Protein AF-A0A183LCR1-F1 (afdb_monomer_lite)

Organism: NCBI:txid48269

Sequence (161 aa):
MTSNSLIEAGSIVMLRAIELEKQLKFTESLTCYEESIGLFIKALRSIPDNTQPEFKDRFRLKVSEYITHAEKLKEKLKKESENGNYHEQIVIEEGATGYSYKKVFGRFLEDGTVSKVWVEDPYIRNSYQIENFSHFCEVIVQSVSKVKNIYLTTGEDAQVC

InterPro domains:
  IPR007330 MIT domain [PF04212] (15-75)
  IPR032341 MITD1, C-terminal phospholipase D-like domain [PF16565] (98-158)
  IPR036181 MIT domain superfamily [SSF116846] (1-89)
  IPR038113 MITD1, C-terminal phospholipase D-like domain superfamily [G3DSA:3.30.870.30] (87-161)

Structure (mmCIF, N/CA/C/O backbone):
data_AF-A0A183LCR1-F1
#
_entry.id   AF-A0A183LCR1-F1
#
loop_
_atom_site.group_PDB
_atom_site.id
_atom_site.type_symbol
_atom_site.label_atom_id
_atom_site.label_alt_id
_atom_site.label_comp_id
_atom_site.label_asym_id
_atom_site.label_entity_id
_atom_site.label_seq_id
_atom_site.pdbx_PDB_ins_code
_atom_site.Cartn_x
_atom_site.Cartn_y
_atom_site.Cartn_z
_atom_site.occupancy
_atom_site.B_iso_or_equiv
_atom_site.auth_seq_id
_atom_site.auth_comp_id
_atom_site.auth_asym_id
_atom_site.auth_atom_id
_atom_site.pdbx_PDB_model_num
ATOM 1 N N . MET A 1 1 ? 4.681 -12.633 -22.494 1.00 57.78 1 MET A N 1
ATOM 2 C CA . MET A 1 1 ? 4.756 -11.160 -22.617 1.00 57.78 1 MET A CA 1
ATOM 3 C C . MET A 1 1 ? 6.067 -10.823 -23.305 1.00 57.78 1 MET A C 1
ATOM 5 O O . MET A 1 1 ? 7.080 -11.399 -22.930 1.00 57.78 1 MET A O 1
ATOM 9 N N . THR A 1 2 ? 6.053 -9.995 -24.347 1.00 80.81 2 THR A N 1
ATOM 10 C CA . THR A 1 2 ? 7.274 -9.572 -25.060 1.00 80.81 2 THR A CA 1
ATOM 11 C C . THR A 1 2 ? 8.042 -8.538 -24.224 1.00 80.81 2 THR A C 1
ATOM 13 O O . THR A 1 2 ? 7.434 -7.846 -23.405 1.00 80.81 2 THR A O 1
ATOM 16 N N . SER A 1 3 ? 9.359 -8.399 -24.416 1.00 78.56 3 SER A N 1
ATOM 17 C CA . SER A 1 3 ? 10.183 -7.404 -23.698 1.00 78.56 3 SER A CA 1
ATOM 18 C C . SER A 1 3 ? 9.596 -5.990 -23.786 1.00 78.56 3 SER A C 1
ATOM 20 O O . SER A 1 3 ? 9.535 -5.290 -22.781 1.00 78.56 3 SER A O 1
ATOM 22 N N . ASN A 1 4 ? 9.073 -5.611 -24.954 1.00 85.19 4 ASN A N 1
ATOM 23 C CA . ASN A 1 4 ? 8.453 -4.304 -25.175 1.00 85.19 4 ASN A CA 1
ATOM 24 C C . ASN A 1 4 ? 7.194 -4.090 -24.323 1.00 85.19 4 ASN A C 1
ATOM 26 O O . ASN A 1 4 ? 7.046 -3.024 -23.737 1.00 85.19 4 ASN A O 1
ATOM 30 N N . SER A 1 5 ? 6.340 -5.110 -24.171 1.00 90.81 5 SER A N 1
ATOM 31 C CA . SER A 1 5 ? 5.141 -5.004 -23.320 1.00 90.81 5 SER A CA 1
ATOM 32 C C . SER A 1 5 ? 5.481 -4.789 -21.839 1.00 90.81 5 SER A C 1
ATOM 34 O O . SER A 1 5 ? 4.776 -4.073 -21.135 1.00 90.81 5 SER A O 1
ATOM 36 N N . LEU A 1 6 ? 6.597 -5.361 -21.366 1.00 91.31 6 LEU A N 1
ATOM 37 C CA . LEU A 1 6 ? 7.082 -5.147 -19.999 1.00 91.31 6 LEU A CA 1
ATOM 38 C C . LEU A 1 6 ? 7.643 -3.732 -19.807 1.00 91.31 6 LEU A C 1
ATOM 40 O O . LEU A 1 6 ? 7.432 -3.135 -18.754 1.00 91.31 6 LEU A O 1
ATOM 44 N N . ILE A 1 7 ? 8.336 -3.193 -20.816 1.00 91.38 7 ILE A N 1
ATOM 45 C CA . ILE A 1 7 ? 8.856 -1.817 -20.792 1.00 91.38 7 ILE A CA 1
ATOM 46 C C . ILE A 1 7 ? 7.699 -0.817 -20.783 1.00 91.38 7 ILE A C 1
ATOM 48 O O . ILE A 1 7 ? 7.726 0.137 -20.011 1.00 91.38 7 ILE A O 1
ATOM 52 N N . GLU A 1 8 ? 6.669 -1.047 -21.593 1.00 93.88 8 GLU A N 1
ATOM 53 C CA . GLU A 1 8 ? 5.486 -0.188 -21.655 1.00 93.88 8 GLU A CA 1
ATOM 54 C C . GLU A 1 8 ? 4.731 -0.183 -20.320 1.00 93.88 8 GLU A C 1
ATOM 56 O O . GLU A 1 8 ? 4.521 0.881 -19.736 1.00 93.88 8 GLU A O 1
ATOM 61 N N . ALA A 1 9 ? 4.431 -1.367 -19.773 1.00 94.56 9 ALA A N 1
ATOM 62 C CA . ALA A 1 9 ? 3.799 -1.490 -18.461 1.00 94.56 9 ALA A CA 1
ATOM 63 C C . ALA A 1 9 ? 4.634 -0.817 -17.357 1.00 94.56 9 ALA A C 1
ATOM 65 O O . ALA A 1 9 ? 4.100 -0.051 -16.556 1.00 94.56 9 ALA A O 1
ATOM 66 N N . GLY A 1 10 ? 5.953 -1.042 -17.346 1.00 94.56 10 GLY A N 1
ATOM 67 C CA . GLY A 1 10 ? 6.859 -0.398 -16.394 1.00 94.56 10 GLY A CA 1
ATOM 68 C C . GLY A 1 10 ? 6.883 1.126 -16.531 1.00 94.56 10 GLY A C 1
ATOM 69 O O . GLY A 1 10 ? 6.911 1.828 -15.526 1.00 94.56 10 GLY A O 1
ATOM 70 N N . SER A 1 11 ? 6.801 1.650 -17.756 1.00 94.81 11 SER A N 1
ATOM 71 C CA . SER A 1 11 ? 6.795 3.093 -18.030 1.00 94.81 11 SER A CA 1
ATOM 72 C C . SER A 1 11 ? 5.531 3.772 -17.505 1.00 94.81 11 SER A C 1
ATOM 74 O O . SER A 1 11 ? 5.615 4.851 -16.923 1.00 94.81 11 SER A O 1
ATOM 76 N N . ILE A 1 12 ? 4.370 3.127 -17.649 1.00 95.88 12 ILE A N 1
ATOM 77 C CA . ILE A 1 12 ? 3.096 3.630 -17.111 1.00 95.88 12 ILE A CA 1
ATOM 78 C C . ILE A 1 12 ? 3.167 3.738 -15.582 1.00 95.88 12 ILE A C 1
ATOM 80 O O . ILE A 1 12 ? 2.829 4.779 -15.015 1.00 95.88 12 ILE A O 1
ATOM 84 N N . VAL A 1 13 ? 3.652 2.687 -14.913 1.00 95.44 13 VAL A N 1
ATOM 85 C CA . VAL A 1 13 ? 3.797 2.673 -13.448 1.00 95.44 13 VAL A CA 1
ATOM 86 C C . VAL A 1 13 ? 4.850 3.689 -12.985 1.00 95.44 13 VAL A C 1
ATOM 88 O O . VAL A 1 13 ? 4.637 4.388 -11.998 1.00 95.44 13 VAL A O 1
ATOM 91 N N . MET A 1 14 ? 5.943 3.855 -13.734 1.00 96.12 14 MET A N 1
ATOM 92 C CA . MET A 1 14 ? 6.981 4.850 -13.445 1.00 96.12 14 MET A CA 1
ATOM 93 C C . MET A 1 14 ? 6.443 6.287 -13.521 1.00 96.12 14 MET A C 1
ATOM 95 O O . MET A 1 14 ? 6.708 7.104 -12.642 1.00 96.12 14 MET A O 1
ATOM 99 N N . LEU A 1 15 ? 5.636 6.607 -14.539 1.00 95.81 15 LEU A N 1
ATOM 100 C CA . LEU A 1 15 ? 4.982 7.917 -14.636 1.00 95.81 15 LEU A CA 1
ATOM 101 C C . LEU A 1 15 ? 4.059 8.173 -13.442 1.00 95.81 15 LEU A C 1
ATOM 103 O O . LEU A 1 15 ? 4.030 9.284 -12.910 1.00 95.81 15 LEU A O 1
ATOM 107 N N . ARG A 1 16 ? 3.343 7.139 -12.986 1.00 94.25 16 ARG A N 1
ATOM 108 C CA . ARG A 1 16 ? 2.521 7.229 -11.778 1.00 94.25 16 ARG A CA 1
ATOM 109 C C . ARG A 1 16 ? 3.368 7.484 -10.528 1.00 94.25 16 ARG A C 1
ATOM 111 O O . ARG A 1 16 ? 2.964 8.310 -9.714 1.00 94.25 16 ARG A O 1
ATOM 118 N N . ALA A 1 17 ? 4.531 6.842 -10.401 1.00 94.00 17 ALA A N 1
ATOM 119 C CA . ALA A 1 17 ? 5.462 7.060 -9.292 1.00 94.00 17 ALA A CA 1
ATOM 120 C C . ALA A 1 17 ? 5.900 8.531 -9.195 1.00 94.00 17 ALA A C 1
ATOM 122 O O . ALA A 1 17 ? 5.825 9.130 -8.122 1.00 94.00 17 ALA A O 1
ATOM 123 N N . ILE A 1 18 ? 6.272 9.129 -10.331 1.00 93.31 18 ILE A N 1
ATOM 124 C CA . ILE A 1 18 ? 6.702 10.534 -10.424 1.00 93.31 18 ILE A CA 1
ATOM 125 C C . ILE A 1 18 ? 5.558 11.489 -10.055 1.00 93.31 18 ILE A C 1
ATOM 127 O O . ILE A 1 18 ? 5.773 12.482 -9.362 1.00 93.31 18 ILE A O 1
ATOM 131 N N . GLU A 1 19 ? 4.335 11.209 -10.507 1.00 93.69 19 GLU A N 1
ATOM 132 C CA . GLU A 1 19 ? 3.170 12.037 -10.181 1.00 93.69 19 GLU A CA 1
ATOM 133 C C . GLU A 1 19 ? 2.835 11.993 -8.683 1.00 93.69 19 GLU A C 1
ATOM 135 O O . GLU A 1 19 ? 2.578 13.027 -8.070 1.00 93.69 19 GLU A O 1
ATOM 140 N N . LEU A 1 20 ? 2.906 10.812 -8.067 1.00 89.44 20 LEU A N 1
ATOM 141 C CA . LEU A 1 20 ? 2.716 10.652 -6.624 1.00 89.44 20 LEU A CA 1
ATOM 142 C C . LEU A 1 20 ? 3.808 11.370 -5.818 1.00 89.44 20 LEU A C 1
ATOM 144 O O . LEU A 1 20 ? 3.510 11.969 -4.786 1.00 89.44 20 LEU A O 1
ATOM 148 N N . GLU A 1 21 ? 5.048 11.375 -6.314 1.00 87.88 21 GLU A N 1
ATOM 149 C CA . GLU A 1 21 ? 6.156 12.104 -5.688 1.00 87.88 21 GLU A CA 1
ATOM 150 C C . GLU A 1 21 ? 5.885 13.616 -5.659 1.00 87.88 21 GLU A C 1
ATOM 152 O O . GLU A 1 21 ? 6.086 14.261 -4.630 1.00 87.88 21 GLU A O 1
ATOM 157 N N . LYS A 1 22 ? 5.349 14.182 -6.753 1.00 88.25 22 LYS A N 1
ATOM 158 C CA . LYS A 1 22 ? 4.940 15.600 -6.817 1.00 88.25 22 LYS A CA 1
ATOM 159 C C . LYS A 1 22 ? 3.813 15.934 -5.844 1.00 88.25 22 LYS A C 1
ATOM 161 O O . LYS A 1 22 ? 3.753 17.052 -5.342 1.00 88.25 22 LYS A O 1
ATOM 166 N N . GLN A 1 23 ? 2.935 14.971 -5.578 1.00 85.31 23 GLN A N 1
ATOM 167 C CA . GLN A 1 23 ? 1.840 15.097 -4.615 1.00 85.31 23 GLN A CA 1
ATOM 168 C C . GLN A 1 23 ? 2.294 14.867 -3.164 1.00 85.31 23 GLN A C 1
ATOM 170 O O . GLN A 1 23 ? 1.448 14.812 -2.276 1.00 85.31 23 GLN A O 1
ATOM 175 N N . LEU A 1 24 ? 3.603 14.715 -2.915 1.00 82.19 24 LEU A N 1
ATOM 176 C CA . LEU A 1 24 ? 4.193 14.405 -1.605 1.00 82.19 24 LEU A CA 1
ATOM 177 C C . LEU A 1 24 ? 3.727 13.060 -1.014 1.00 82.19 24 LEU A C 1
ATOM 179 O O . LEU A 1 24 ? 3.969 12.769 0.158 1.00 82.19 24 LEU A O 1
ATOM 183 N N . LYS A 1 25 ? 3.121 12.193 -1.833 1.00 82.50 25 LYS A N 1
ATOM 184 C CA . LYS A 1 25 ? 2.712 10.829 -1.469 1.00 82.50 25 LYS A CA 1
ATOM 185 C C . LYS A 1 25 ? 3.896 9.881 -1.614 1.00 82.50 25 LYS A C 1
ATOM 187 O O . LYS A 1 25 ? 3.922 8.998 -2.471 1.00 82.50 25 LYS A O 1
ATOM 192 N N . PHE A 1 26 ? 4.930 10.134 -0.818 1.00 83.88 26 PHE A N 1
ATOM 193 C CA . PHE A 1 26 ? 6.247 9.520 -0.980 1.00 83.88 26 PHE A CA 1
ATOM 194 C C . PHE A 1 26 ? 6.249 7.995 -0.796 1.00 83.88 26 PHE A C 1
ATOM 196 O O . PHE A 1 26 ? 6.996 7.313 -1.489 1.00 83.88 26 PHE A O 1
ATOM 203 N N . THR A 1 27 ? 5.406 7.441 0.076 1.00 83.25 27 THR A N 1
ATOM 204 C CA . THR A 1 27 ? 5.254 5.982 0.248 1.00 83.25 27 THR A CA 1
ATOM 205 C C . THR A 1 27 ? 4.601 5.333 -0.975 1.00 83.25 27 THR A C 1
ATOM 207 O O . THR A 1 27 ? 5.157 4.377 -1.504 1.00 83.25 27 THR A O 1
ATOM 210 N N . GLU A 1 28 ? 3.471 5.863 -1.474 1.00 85.31 28 GLU A N 1
ATOM 211 C CA . GLU A 1 28 ? 2.827 5.355 -2.700 1.00 85.31 28 GLU A CA 1
ATOM 212 C C . GLU A 1 28 ? 3.769 5.482 -3.902 1.00 85.31 28 GLU A C 1
ATOM 214 O O . GLU A 1 28 ? 3.878 4.572 -4.724 1.00 85.31 28 GLU A O 1
ATOM 219 N N . SER A 1 29 ? 4.476 6.612 -3.986 1.00 90.00 29 SER A N 1
ATOM 220 C CA . SER A 1 29 ? 5.494 6.857 -5.001 1.00 90.00 29 SER A CA 1
ATOM 221 C C . SER A 1 29 ? 6.595 5.797 -4.949 1.00 90.00 29 SER A C 1
ATOM 223 O O . SER A 1 29 ? 6.899 5.194 -5.979 1.00 90.00 29 SER A O 1
ATOM 225 N N . LEU A 1 30 ? 7.139 5.507 -3.760 1.00 90.81 30 LEU A N 1
ATOM 226 C CA . LEU A 1 30 ? 8.177 4.494 -3.573 1.00 90.81 30 LEU A CA 1
ATOM 227 C C . LEU A 1 30 ? 7.707 3.104 -4.019 1.00 90.81 30 LEU A C 1
ATOM 229 O O . LEU A 1 30 ? 8.440 2.431 -4.741 1.00 90.81 30 LEU A O 1
ATOM 233 N N . THR A 1 31 ? 6.484 2.695 -3.667 1.00 90.25 31 THR A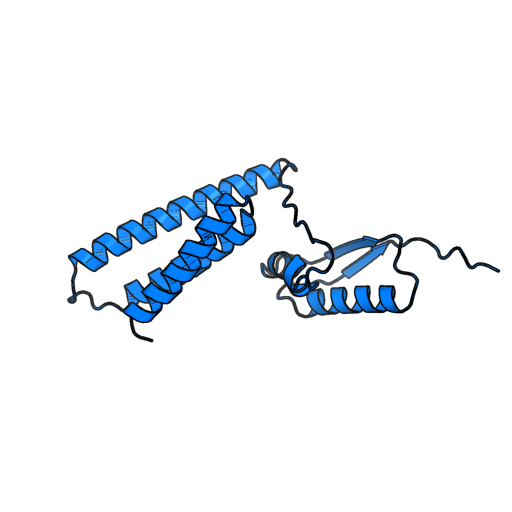 N 1
ATOM 234 C CA . THR A 1 31 ? 5.920 1.413 -4.122 1.00 90.25 31 THR A CA 1
ATOM 235 C C . THR A 1 31 ? 5.855 1.346 -5.651 1.00 90.25 31 THR A C 1
ATOM 237 O O . THR A 1 31 ? 6.318 0.374 -6.247 1.00 90.25 31 THR A O 1
ATOM 240 N N . CYS A 1 32 ? 5.370 2.400 -6.318 1.00 93.25 32 CYS A N 1
ATOM 241 C CA . CYS A 1 32 ? 5.343 2.446 -7.783 1.00 93.25 32 CYS A CA 1
ATOM 242 C C . CYS A 1 32 ? 6.758 2.447 -8.404 1.00 93.25 32 CYS A C 1
ATOM 244 O O . CYS A 1 32 ? 6.969 1.840 -9.460 1.00 93.25 32 CYS A O 1
ATOM 246 N N . TYR A 1 33 ? 7.748 3.082 -7.766 1.00 95.00 33 TYR A N 1
ATOM 247 C CA . TYR A 1 33 ? 9.148 2.984 -8.194 1.00 95.00 33 TYR A CA 1
ATOM 248 C C . TYR A 1 33 ? 9.657 1.537 -8.106 1.00 95.00 33 TYR A C 1
ATOM 250 O O . TYR A 1 33 ? 10.193 1.024 -9.087 1.00 95.00 33 TYR A O 1
ATOM 258 N N . GLU A 1 34 ? 9.452 0.849 -6.979 1.00 93.62 34 GLU A N 1
ATOM 259 C CA . GLU A 1 34 ? 9.894 -0.541 -6.787 1.00 93.62 34 GLU A CA 1
ATOM 260 C C . GLU A 1 34 ? 9.224 -1.500 -7.799 1.00 93.62 34 GLU A C 1
ATOM 262 O O . GLU A 1 34 ? 9.901 -2.329 -8.420 1.00 93.62 34 GLU A O 1
ATOM 267 N N . GLU A 1 35 ? 7.920 -1.345 -8.054 1.00 94.31 35 GLU A N 1
ATOM 268 C CA . GLU A 1 35 ? 7.175 -2.141 -9.041 1.00 94.31 35 GLU A CA 1
ATOM 269 C C . GLU A 1 35 ? 7.670 -1.927 -10.480 1.00 94.31 35 GLU A C 1
ATOM 271 O O . GLU A 1 35 ? 7.935 -2.893 -11.210 1.00 94.31 35 GLU A O 1
ATOM 276 N N . SER A 1 36 ? 7.820 -0.667 -10.899 1.00 95.56 36 SER A N 1
ATOM 277 C CA . SER A 1 36 ? 8.273 -0.314 -12.251 1.00 95.56 36 SER A CA 1
ATOM 278 C C . SER A 1 36 ? 9.709 -0.777 -12.513 1.00 95.56 36 SER A C 1
ATOM 280 O O . SER A 1 36 ? 9.982 -1.375 -13.557 1.00 95.56 36 SER A O 1
ATOM 282 N N . ILE A 1 37 ? 10.610 -0.616 -11.538 1.00 96.44 37 ILE A N 1
ATOM 283 C CA . ILE A 1 37 ? 11.974 -1.162 -11.577 1.00 96.44 37 ILE A CA 1
ATOM 284 C C . ILE A 1 37 ? 11.941 -2.689 -11.725 1.00 96.44 37 ILE A C 1
ATOM 286 O O . ILE A 1 37 ? 12.665 -3.250 -12.554 1.00 96.44 37 ILE A O 1
ATOM 290 N N . GLY A 1 38 ? 11.068 -3.374 -10.980 1.00 94.38 38 GLY A N 1
ATOM 291 C CA . GLY A 1 38 ? 10.871 -4.818 -11.097 1.00 94.38 38 GLY A CA 1
ATOM 292 C C . GLY A 1 38 ? 10.453 -5.252 -12.508 1.00 94.38 38 GLY A C 1
ATOM 293 O O . GLY A 1 38 ? 10.965 -6.249 -13.031 1.00 94.38 38 GLY A O 1
ATOM 294 N N . LEU A 1 39 ? 9.565 -4.493 -13.158 1.00 95.25 39 LEU A N 1
ATOM 295 C CA . LEU A 1 39 ? 9.163 -4.721 -14.552 1.00 95.25 39 LEU A CA 1
ATOM 296 C C . LEU A 1 39 ? 10.319 -4.475 -15.530 1.00 95.25 39 LEU A C 1
ATOM 298 O O . LEU A 1 39 ? 10.547 -5.296 -16.423 1.00 95.25 39 LEU A O 1
ATOM 302 N N . PHE A 1 40 ? 11.104 -3.418 -15.330 1.00 94.94 40 PHE A N 1
ATOM 303 C CA . PHE A 1 40 ? 12.264 -3.125 -16.170 1.00 94.94 40 PHE A CA 1
ATOM 304 C C . PHE A 1 40 ? 13.372 -4.174 -16.048 1.00 94.94 40 PHE A C 1
ATOM 306 O O . PHE A 1 40 ? 13.949 -4.578 -17.058 1.00 94.94 40 PHE A O 1
ATOM 313 N N . ILE A 1 41 ? 13.627 -4.702 -14.847 1.00 94.00 41 ILE A N 1
ATOM 314 C CA . ILE A 1 41 ? 14.567 -5.814 -14.650 1.00 94.00 41 ILE A CA 1
ATOM 315 C C . ILE A 1 41 ? 14.077 -7.071 -15.384 1.00 94.00 41 ILE A C 1
ATOM 317 O O . ILE A 1 41 ? 14.868 -7.749 -16.045 1.00 94.00 41 ILE A O 1
ATOM 321 N N . LYS A 1 42 ? 12.775 -7.384 -15.318 1.00 93.56 42 LYS A N 1
ATOM 322 C CA . LYS A 1 42 ? 12.187 -8.506 -16.074 1.00 93.56 42 LYS A CA 1
ATOM 323 C C . LYS A 1 42 ? 12.326 -8.300 -17.586 1.00 93.56 42 LYS A C 1
ATOM 325 O O . LYS A 1 42 ? 12.676 -9.247 -18.296 1.00 93.56 42 LYS A O 1
ATOM 330 N N . ALA A 1 43 ? 12.120 -7.076 -18.075 1.00 91.94 43 ALA A N 1
ATOM 331 C CA . ALA A 1 43 ? 12.332 -6.727 -19.477 1.00 91.94 43 ALA A CA 1
ATOM 332 C C . ALA A 1 43 ? 13.798 -6.918 -19.899 1.00 91.94 43 ALA A C 1
ATOM 334 O O . ALA A 1 43 ? 14.059 -7.589 -20.895 1.00 91.94 43 ALA A O 1
ATOM 335 N N . LEU A 1 44 ? 14.754 -6.419 -19.106 1.00 90.75 44 LEU A N 1
ATOM 336 C CA . LEU A 1 44 ? 16.195 -6.554 -19.355 1.00 90.75 44 LEU A CA 1
ATOM 337 C C . LEU A 1 44 ? 16.654 -8.010 -19.451 1.00 90.75 44 LEU A C 1
ATOM 339 O O . LEU A 1 44 ? 17.481 -8.338 -20.302 1.00 90.75 44 LEU A O 1
ATOM 343 N N . ARG A 1 45 ? 16.109 -8.885 -18.598 1.00 89.81 45 ARG A N 1
ATOM 344 C CA . ARG A 1 45 ? 16.381 -10.332 -18.628 1.00 89.81 45 ARG A CA 1
ATOM 345 C C . ARG A 1 45 ? 15.796 -11.023 -19.860 1.00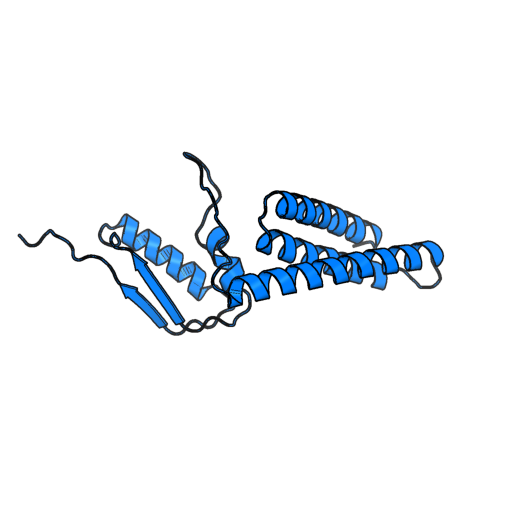 89.81 45 ARG A C 1
ATOM 347 O O . ARG A 1 45 ? 16.309 -12.056 -20.267 1.00 89.81 45 ARG A O 1
ATOM 354 N N . SER A 1 46 ? 14.738 -10.461 -20.443 1.00 87.50 46 SER A N 1
ATOM 355 C CA . SER A 1 46 ? 14.043 -11.032 -21.603 1.00 87.50 46 SER A CA 1
ATOM 356 C C . SER A 1 46 ? 14.674 -10.635 -22.946 1.00 87.50 46 SER A C 1
ATOM 358 O O . SER A 1 46 ? 14.333 -11.223 -23.968 1.00 87.50 46 SER A O 1
ATOM 360 N N . ILE A 1 47 ? 15.570 -9.640 -22.968 1.00 84.00 47 ILE A N 1
ATOM 361 C CA . ILE A 1 47 ? 16.276 -9.193 -24.179 1.00 84.00 47 ILE A CA 1
ATOM 362 C C . ILE A 1 47 ? 17.539 -10.056 -24.374 1.00 84.00 47 ILE A C 1
ATOM 364 O O . ILE A 1 47 ? 18.418 -10.022 -23.505 1.00 84.00 47 ILE A O 1
ATOM 368 N N . PRO A 1 48 ? 17.685 -10.790 -25.495 1.00 80.69 48 PRO A N 1
ATOM 369 C CA . PRO A 1 48 ? 18.892 -11.566 -25.786 1.00 80.69 48 PRO A CA 1
ATOM 370 C C . PRO A 1 48 ? 20.127 -10.663 -25.889 1.00 80.69 48 PRO A C 1
ATOM 372 O O . PRO A 1 48 ? 20.037 -9.571 -26.444 1.00 80.69 48 PRO A O 1
ATOM 375 N N . ASP A 1 49 ? 21.292 -11.114 -25.416 1.00 73.50 49 ASP A N 1
ATOM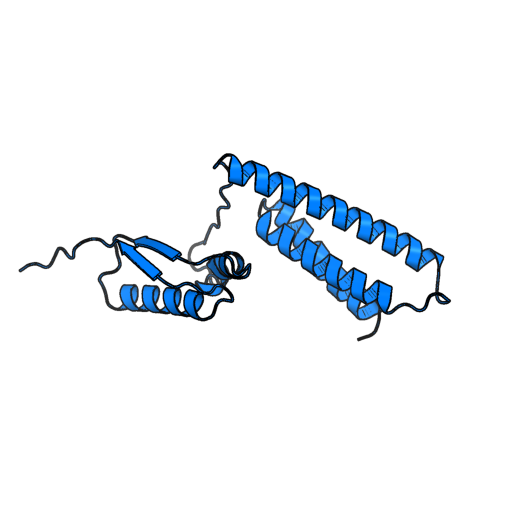 376 C CA . ASP A 1 49 ? 22.525 -10.300 -25.420 1.00 73.50 49 ASP A CA 1
ATOM 377 C C . ASP A 1 49 ? 22.995 -9.890 -26.828 1.00 73.50 49 ASP A C 1
ATOM 379 O O . ASP A 1 49 ? 23.617 -8.846 -26.991 1.00 73.50 49 ASP A O 1
ATOM 383 N N . ASN A 1 50 ? 22.613 -10.649 -27.859 1.00 71.19 50 ASN A N 1
ATOM 384 C CA . ASN A 1 50 ? 22.959 -10.360 -29.255 1.00 71.19 50 ASN A CA 1
ATOM 385 C C . ASN A 1 50 ? 22.019 -9.344 -29.931 1.00 71.19 50 ASN A C 1
ATOM 387 O O . ASN A 1 50 ? 22.233 -8.984 -31.087 1.00 71.19 50 ASN A O 1
ATOM 391 N N . THR A 1 51 ? 20.952 -8.906 -29.255 1.00 69.25 51 THR A N 1
ATOM 392 C CA . THR A 1 51 ? 19.953 -7.982 -29.814 1.00 69.25 51 THR A CA 1
ATOM 393 C C . THR A 1 51 ? 20.144 -6.585 -29.227 1.00 69.25 51 THR A C 1
ATOM 395 O O . THR A 1 51 ? 19.918 -6.384 -28.039 1.00 69.25 51 THR A O 1
ATOM 398 N N . GLN A 1 52 ? 20.526 -5.616 -30.069 1.00 72.75 52 GLN A N 1
ATOM 399 C CA . GLN A 1 52 ? 20.649 -4.185 -29.731 1.00 72.75 52 GLN A CA 1
ATOM 400 C C . GLN A 1 52 ? 21.414 -3.905 -28.412 1.00 72.75 52 GLN A C 1
ATOM 402 O O . GLN A 1 52 ? 20.831 -3.386 -27.454 1.00 72.75 52 GLN A O 1
ATOM 407 N N . PRO A 1 53 ? 22.724 -4.216 -28.351 1.00 81.19 53 PRO A N 1
ATOM 408 C CA . PRO A 1 53 ? 23.528 -4.071 -27.132 1.00 81.19 53 PRO A CA 1
ATOM 409 C C . PRO A 1 53 ? 23.535 -2.632 -26.595 1.00 81.19 53 PRO A C 1
ATOM 411 O O . PRO A 1 53 ? 23.339 -2.421 -25.401 1.00 81.19 53 PRO A O 1
ATOM 414 N N . GLU A 1 54 ? 23.627 -1.632 -27.478 1.00 86.12 54 GLU A N 1
ATOM 415 C CA . GLU A 1 54 ? 23.610 -0.214 -27.089 1.00 86.12 54 GLU A CA 1
ATOM 416 C C . GLU A 1 54 ? 22.309 0.203 -26.389 1.00 86.12 54 GLU A C 1
ATOM 418 O O . GLU A 1 54 ? 22.333 0.951 -25.409 1.00 86.12 54 GLU A O 1
ATOM 423 N N . PHE A 1 55 ? 21.160 -0.283 -26.870 1.00 87.06 55 PHE A N 1
ATOM 424 C CA . PHE A 1 55 ? 19.871 -0.021 -26.231 1.00 87.06 55 PHE A CA 1
ATOM 425 C C . PHE A 1 55 ? 19.816 -0.672 -24.851 1.00 87.06 55 PHE A C 1
ATOM 427 O O . PHE A 1 55 ? 19.404 -0.033 -23.882 1.00 87.06 55 PHE A O 1
ATOM 434 N N . LYS A 1 56 ? 20.268 -1.928 -24.749 1.00 86.62 56 LYS A N 1
ATOM 435 C CA . LYS A 1 56 ? 20.279 -2.678 -23.491 1.00 86.62 56 LYS A CA 1
ATOM 436 C C . LYS A 1 56 ? 21.136 -1.979 -22.436 1.00 86.62 56 LYS A C 1
ATOM 438 O O . LYS A 1 56 ? 20.705 -1.869 -21.291 1.00 86.62 56 LYS A O 1
ATOM 443 N N . ASP A 1 57 ? 22.295 -1.454 -22.820 1.00 89.31 57 ASP A N 1
ATOM 444 C CA . ASP A 1 57 ? 23.192 -0.740 -21.908 1.00 89.31 57 ASP A CA 1
ATOM 445 C C . ASP A 1 57 ? 22.632 0.617 -21.477 1.00 89.31 57 ASP A C 1
ATOM 447 O O . ASP A 1 57 ? 22.598 0.911 -20.281 1.00 89.31 57 ASP A O 1
ATOM 451 N N . ARG A 1 58 ? 22.082 1.409 -22.408 1.00 90.88 58 ARG A N 1
ATOM 452 C CA . ARG A 1 58 ? 21.378 2.659 -22.063 1.00 90.88 58 ARG A CA 1
ATOM 453 C C . ARG A 1 58 ? 20.198 2.406 -21.128 1.00 90.88 58 ARG A C 1
ATOM 455 O O . ARG A 1 58 ? 19.989 3.152 -20.174 1.00 90.88 58 ARG A O 1
ATOM 462 N N . PHE A 1 59 ? 19.440 1.342 -21.377 1.00 91.06 59 PHE A N 1
ATOM 463 C CA . PHE A 1 59 ? 18.296 0.989 -20.550 1.00 91.06 59 PHE A CA 1
ATOM 464 C C . PHE A 1 59 ? 18.726 0.509 -19.158 1.00 91.06 59 PHE A C 1
ATOM 466 O O . PHE A 1 59 ? 18.140 0.939 -18.169 1.00 91.06 59 PHE A O 1
ATOM 473 N N . ARG A 1 60 ? 19.801 -0.287 -19.043 1.00 92.81 60 ARG A N 1
ATOM 474 C CA . ARG A 1 60 ? 20.405 -0.653 -17.746 1.00 92.81 60 ARG A CA 1
ATOM 475 C C . ARG A 1 60 ? 20.827 0.572 -16.943 1.00 92.81 60 ARG A C 1
ATOM 477 O O . ARG A 1 60 ? 20.511 0.637 -15.758 1.00 92.81 60 ARG A O 1
ATOM 484 N N . LEU A 1 61 ? 21.498 1.534 -17.579 1.00 94.94 61 LEU A N 1
ATOM 485 C CA . LEU A 1 61 ? 21.893 2.787 -16.928 1.00 94.94 61 LEU A CA 1
ATOM 486 C C . LEU A 1 61 ? 20.668 3.530 -16.392 1.00 94.94 61 LEU A C 1
ATOM 488 O O . LEU A 1 61 ? 20.645 3.906 -15.224 1.00 94.94 61 LEU A O 1
ATOM 492 N N . LYS A 1 62 ? 19.609 3.645 -17.200 1.00 94.50 62 LYS A N 1
ATOM 493 C CA . LYS A 1 62 ? 18.363 4.292 -16.776 1.00 94.50 62 LYS A CA 1
ATOM 494 C C . LYS A 1 62 ? 17.697 3.579 -15.596 1.00 94.50 62 LYS A C 1
ATOM 496 O O . LYS A 1 62 ? 17.256 4.229 -14.655 1.00 94.50 62 LYS A O 1
ATOM 501 N N . VAL A 1 63 ? 17.655 2.246 -15.613 1.00 95.00 63 VAL A N 1
ATOM 502 C CA . VAL A 1 63 ? 17.135 1.450 -14.489 1.00 95.00 63 VAL A CA 1
ATOM 503 C C . VAL A 1 63 ? 17.983 1.653 -13.234 1.00 95.00 63 VAL A C 1
ATOM 505 O O . VAL A 1 63 ? 17.425 1.792 -12.151 1.00 95.00 63 VAL A O 1
ATOM 508 N N . SER A 1 64 ? 19.309 1.737 -13.371 1.00 95.88 64 SER A N 1
ATOM 509 C CA . SER A 1 64 ? 20.209 2.038 -12.253 1.00 95.88 64 SER A CA 1
ATOM 510 C C . SER A 1 64 ? 19.942 3.418 -11.651 1.00 95.88 64 SER A C 1
ATOM 512 O O . SER A 1 64 ? 19.921 3.543 -10.431 1.00 95.88 64 SER A O 1
ATOM 514 N N . GLU A 1 65 ? 19.696 4.442 -12.477 1.00 95.88 65 GLU A N 1
ATOM 515 C CA . GLU A 1 65 ? 19.307 5.775 -11.995 1.00 95.88 65 GLU A CA 1
ATOM 516 C C . GLU A 1 65 ? 18.013 5.717 -11.172 1.00 95.88 65 GLU A C 1
ATOM 518 O O . GLU A 1 65 ? 17.943 6.305 -10.092 1.00 95.88 65 GLU A O 1
ATOM 523 N N . TYR A 1 66 ? 17.006 4.977 -11.651 1.00 94.81 66 TYR A N 1
ATOM 524 C CA . TYR A 1 66 ? 15.744 4.808 -10.929 1.00 94.81 66 TYR A CA 1
ATOM 525 C C . TYR A 1 66 ? 15.917 4.059 -9.605 1.00 94.81 66 TYR A C 1
ATOM 527 O O . TYR A 1 66 ? 15.305 4.450 -8.615 1.00 94.81 66 TYR A O 1
ATOM 535 N N . ILE A 1 67 ? 16.779 3.038 -9.559 1.00 95.56 67 ILE A N 1
ATOM 536 C CA . ILE A 1 67 ? 17.118 2.328 -8.316 1.00 95.56 67 ILE A CA 1
ATOM 537 C C . ILE A 1 67 ? 17.744 3.291 -7.309 1.00 95.56 67 ILE A C 1
ATOM 539 O O . ILE A 1 67 ? 17.257 3.399 -6.187 1.00 95.56 67 ILE A O 1
ATOM 543 N N . THR A 1 68 ? 18.763 4.051 -7.717 1.00 95.88 68 THR A N 1
ATOM 544 C CA . THR A 1 68 ? 19.416 5.025 -6.832 1.00 95.88 68 THR A CA 1
ATOM 545 C C . THR A 1 68 ? 18.440 6.094 -6.332 1.00 95.88 68 THR A C 1
ATOM 547 O O . THR A 1 68 ? 18.535 6.529 -5.184 1.00 95.88 68 THR A O 1
ATOM 550 N N . HIS A 1 69 ? 17.495 6.537 -7.168 1.00 93.88 69 HIS A N 1
ATOM 551 C CA . HIS A 1 69 ? 16.454 7.479 -6.745 1.00 93.88 69 HIS A CA 1
ATOM 552 C C . HIS A 1 69 ? 15.507 6.861 -5.707 1.00 93.88 69 HIS A C 1
ATOM 554 O O . HIS A 1 69 ? 15.280 7.461 -4.657 1.00 93.88 69 HIS A O 1
ATOM 560 N N . ALA A 1 70 ? 15.022 5.641 -5.953 1.00 93.44 70 ALA A N 1
ATOM 561 C CA . ALA A 1 70 ? 14.150 4.916 -5.030 1.00 93.44 70 ALA A CA 1
ATOM 562 C C . ALA A 1 70 ? 14.827 4.655 -3.672 1.00 93.44 70 ALA A C 1
ATOM 564 O O . ALA A 1 70 ? 14.208 4.841 -2.625 1.00 93.44 70 ALA A O 1
ATOM 565 N N . GLU A 1 71 ? 16.116 4.302 -3.666 1.00 92.88 71 GLU A N 1
ATOM 566 C CA . GLU A 1 71 ? 16.908 4.122 -2.441 1.00 92.88 71 GLU A CA 1
ATOM 567 C C . GLU A 1 71 ? 17.024 5.422 -1.635 1.00 92.88 71 GLU A C 1
ATOM 569 O O . GLU A 1 71 ? 16.768 5.425 -0.430 1.00 92.88 71 GLU A O 1
ATOM 574 N N . LYS A 1 72 ? 17.324 6.551 -2.290 1.00 92.44 72 LYS A N 1
ATOM 575 C CA . LYS A 1 72 ? 17.369 7.867 -1.627 1.00 92.44 72 LYS A CA 1
ATOM 576 C C . LYS A 1 72 ? 16.017 8.265 -1.045 1.00 92.44 72 LYS A C 1
ATOM 578 O O . LYS A 1 72 ? 15.957 8.789 0.068 1.00 92.44 72 LYS A O 1
ATOM 583 N N . LEU A 1 73 ? 14.935 8.017 -1.784 1.00 88.50 73 LEU A N 1
ATOM 584 C CA . LEU A 1 73 ? 13.578 8.285 -1.316 1.00 88.50 73 LEU A CA 1
ATOM 585 C C . LEU A 1 73 ? 13.249 7.432 -0.082 1.00 88.50 73 LEU A C 1
ATOM 587 O O . LEU A 1 73 ? 12.750 7.953 0.914 1.00 88.50 73 LEU A O 1
ATOM 591 N N . LYS A 1 74 ? 13.618 6.148 -0.100 1.00 88.88 74 LYS A N 1
ATOM 592 C CA . LYS A 1 74 ? 13.461 5.217 1.025 1.00 88.88 74 LYS A CA 1
ATOM 593 C C . LYS A 1 74 ? 14.256 5.639 2.259 1.00 88.88 74 LYS A C 1
ATOM 595 O O . LYS A 1 74 ? 13.731 5.591 3.369 1.00 88.88 74 LYS A O 1
ATOM 600 N N . GLU A 1 75 ? 15.494 6.095 2.088 1.00 87.81 75 GLU A N 1
ATOM 601 C CA . GLU A 1 75 ? 16.296 6.635 3.191 1.00 87.81 75 GLU A CA 1
ATOM 602 C C . GLU A 1 75 ? 15.682 7.900 3.792 1.00 87.81 75 GLU A C 1
ATOM 604 O O . GLU A 1 75 ? 15.672 8.053 5.014 1.00 87.81 75 GLU A O 1
ATOM 609 N N . LYS A 1 76 ? 15.162 8.804 2.951 1.00 85.12 76 LYS A N 1
ATOM 610 C CA . LYS A 1 76 ? 14.482 10.019 3.413 1.00 85.12 76 LYS A CA 1
ATOM 611 C C . LYS A 1 76 ? 13.252 9.670 4.251 1.00 85.12 76 LYS A C 1
ATOM 613 O O . LYS A 1 76 ? 13.117 10.178 5.359 1.00 85.12 76 LYS A O 1
ATOM 618 N N . LEU A 1 77 ? 12.424 8.747 3.763 1.00 82.69 77 LEU A N 1
ATOM 619 C CA . LEU A 1 77 ? 11.252 8.240 4.478 1.00 82.69 77 LEU A CA 1
ATOM 620 C C . LEU A 1 77 ? 11.620 7.607 5.820 1.00 82.69 77 LEU A C 1
ATOM 622 O O . LEU A 1 77 ? 10.997 7.901 6.838 1.00 82.69 77 LEU A O 1
ATOM 626 N N . LYS A 1 78 ? 12.668 6.777 5.843 1.00 82.06 78 LYS A N 1
ATOM 627 C CA . LYS A 1 78 ? 13.151 6.141 7.070 1.00 82.06 78 LYS A CA 1
ATOM 628 C C . LYS A 1 78 ? 13.622 7.177 8.093 1.00 82.06 78 LYS A C 1
ATOM 630 O O . LYS A 1 78 ? 13.221 7.099 9.248 1.00 82.06 78 LYS A O 1
ATOM 635 N N . LYS A 1 79 ? 14.401 8.177 7.669 1.00 79.12 79 LYS A N 1
ATOM 636 C CA . LYS A 1 79 ? 14.859 9.269 8.545 1.00 79.12 79 LYS A CA 1
ATOM 637 C C . LYS A 1 79 ? 13.697 10.102 9.083 1.00 79.12 79 LYS A C 1
ATOM 639 O O . LYS A 1 79 ? 13.688 10.442 10.261 1.00 79.12 79 LYS A O 1
ATOM 644 N N . GLU A 1 80 ? 12.714 10.434 8.249 1.00 72.69 80 GLU A N 1
ATOM 645 C CA . GLU A 1 80 ? 11.531 11.178 8.697 1.00 72.69 80 GLU A CA 1
ATOM 646 C C . GLU A 1 80 ? 10.681 10.344 9.673 1.00 72.69 80 GLU A C 1
ATOM 648 O O . GLU A 1 80 ? 10.190 10.885 10.665 1.00 72.69 80 GLU A O 1
ATOM 653 N N . SER A 1 81 ? 10.568 9.028 9.451 1.00 70.25 81 SER A N 1
ATOM 654 C CA . SER A 1 81 ? 9.862 8.103 10.347 1.00 70.25 81 SER A CA 1
ATOM 655 C C . SER A 1 81 ? 10.576 7.926 11.689 1.00 70.25 81 SER A C 1
ATOM 657 O O . SER A 1 81 ? 9.917 7.940 12.724 1.00 70.25 81 SER A O 1
ATOM 659 N N . GLU A 1 82 ? 11.903 7.771 11.694 1.00 72.00 82 GLU A N 1
ATOM 660 C CA . GLU A 1 82 ? 12.717 7.638 12.914 1.00 72.00 82 GLU A CA 1
ATOM 661 C C . GLU A 1 82 ? 12.691 8.917 13.760 1.00 72.00 82 GLU A C 1
ATOM 663 O O . GLU A 1 82 ? 12.682 8.854 14.987 1.00 72.00 82 GLU A O 1
ATOM 668 N N . ASN A 1 83 ? 12.601 10.076 13.107 1.00 69.06 83 ASN A N 1
ATOM 669 C CA . ASN A 1 83 ? 12.449 11.365 13.775 1.00 69.06 83 ASN A CA 1
ATOM 670 C C . ASN A 1 83 ? 11.013 11.627 14.274 1.00 69.06 83 ASN A C 1
ATOM 672 O O . ASN A 1 83 ? 10.760 12.698 14.820 1.00 69.06 83 ASN A O 1
ATOM 676 N N . GLY A 1 84 ? 10.065 10.703 14.052 1.00 63.38 84 GLY A N 1
ATOM 677 C CA . GLY A 1 84 ? 8.648 10.861 14.411 1.00 63.38 84 GLY A CA 1
ATOM 678 C C . GLY A 1 84 ? 7.892 11.918 13.593 1.00 63.38 84 GLY A C 1
ATOM 679 O O . GLY A 1 84 ? 6.736 12.210 13.884 1.00 63.38 84 GLY A O 1
ATOM 680 N N . ASN A 1 85 ? 8.529 12.484 12.566 1.00 59.06 85 ASN A N 1
ATOM 681 C CA . ASN A 1 85 ? 8.018 13.609 11.780 1.00 59.06 85 ASN A CA 1
ATOM 682 C C . ASN A 1 85 ? 7.455 13.191 10.416 1.00 59.06 85 ASN A C 1
ATOM 684 O O . ASN A 1 85 ? 6.997 14.048 9.662 1.00 59.06 85 ASN A O 1
ATOM 688 N N . TYR A 1 86 ? 7.464 11.898 10.082 1.00 62.25 86 TYR A N 1
ATOM 689 C CA . TYR A 1 86 ? 6.803 11.419 8.874 1.00 62.25 86 TYR A CA 1
ATOM 690 C C . TYR A 1 86 ? 5.304 11.249 9.117 1.00 62.25 86 TYR A C 1
ATOM 692 O O . TYR A 1 86 ? 4.866 10.259 9.701 1.00 62.25 86 TYR A O 1
ATOM 700 N N . HIS A 1 87 ? 4.521 12.223 8.661 1.00 62.84 87 HIS A N 1
ATOM 701 C CA . HIS A 1 87 ? 3.070 12.116 8.555 1.00 62.84 87 HIS A CA 1
ATOM 702 C C . HIS A 1 87 ? 2.681 12.142 7.082 1.00 62.84 87 HIS A C 1
ATOM 704 O O . HIS A 1 87 ? 2.826 13.158 6.404 1.00 62.84 87 HIS A O 1
ATOM 710 N N . GLU A 1 88 ? 2.161 11.024 6.589 1.00 67.62 88 GLU A N 1
ATOM 711 C CA . GLU A 1 88 ? 1.461 11.009 5.314 1.00 67.62 88 GLU A CA 1
ATOM 712 C C . GLU A 1 88 ? -0.013 11.330 5.562 1.00 67.62 88 GLU A C 1
ATOM 714 O O . GLU A 1 88 ? -0.701 10.619 6.295 1.00 67.62 88 GLU A O 1
ATOM 719 N N . GLN A 1 89 ? -0.496 12.414 4.957 1.00 72.00 89 GLN A N 1
ATOM 720 C CA . GLN A 1 89 ? -1.888 12.829 5.071 1.00 72.00 89 GLN A CA 1
ATOM 721 C C . GLN A 1 89 ? -2.663 12.419 3.819 1.00 72.00 89 GLN A C 1
ATOM 723 O O . GLN A 1 89 ? -2.349 12.839 2.705 1.00 72.00 89 GLN A O 1
ATOM 728 N N . ILE A 1 90 ? -3.718 11.631 4.016 1.00 77.88 90 ILE A N 1
ATOM 729 C CA . ILE A 1 90 ? -4.707 11.342 2.979 1.00 77.88 90 ILE A CA 1
ATOM 730 C C . ILE A 1 90 ? -5.917 12.234 3.244 1.00 77.88 90 ILE A C 1
ATOM 732 O O . ILE A 1 90 ? -6.578 12.097 4.271 1.00 77.88 90 ILE A O 1
ATOM 736 N N . VAL A 1 91 ? -6.206 13.144 2.316 1.00 82.31 91 VAL A N 1
ATOM 737 C CA . VAL A 1 91 ? -7.445 13.929 2.327 1.00 82.31 91 VAL A CA 1
ATOM 738 C C . VAL A 1 91 ? -8.512 13.142 1.563 1.00 82.31 91 VAL A C 1
ATOM 740 O O . VAL A 1 91 ? -8.295 12.759 0.410 1.00 82.31 91 VAL A O 1
ATOM 743 N N . ILE A 1 92 ? -9.633 12.852 2.227 1.00 87.62 92 ILE A N 1
ATOM 744 C CA . ILE A 1 92 ? -10.807 12.200 1.636 1.00 87.62 92 ILE A CA 1
ATOM 745 C C . ILE A 1 92 ? -11.882 13.274 1.490 1.00 87.62 92 ILE A C 1
ATOM 747 O O . ILE A 1 92 ? -12.448 13.721 2.485 1.00 87.62 92 ILE A O 1
ATOM 751 N N . GLU A 1 93 ? -12.115 13.706 0.253 1.00 91.44 93 GLU A N 1
ATOM 752 C CA . GLU A 1 93 ? -13.100 14.742 -0.069 1.00 91.44 93 GLU A CA 1
ATOM 753 C C . GLU A 1 93 ? -14.539 14.245 0.133 1.00 91.44 93 GLU A C 1
ATOM 755 O O . GLU A 1 93 ? -14.824 13.043 0.087 1.00 91.44 93 GLU A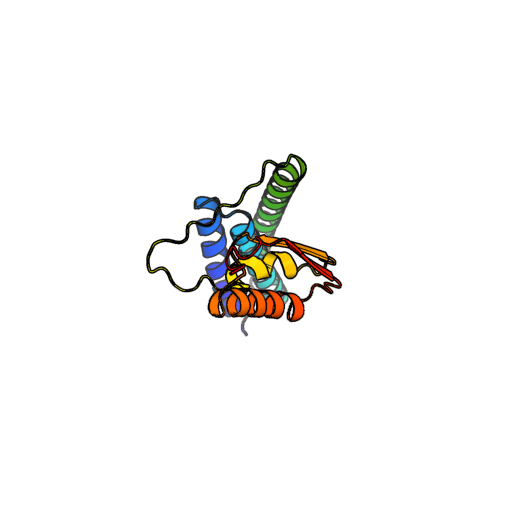 O 1
ATOM 760 N N . GLU A 1 94 ? -15.472 15.177 0.314 1.00 93.00 94 GLU A N 1
ATOM 761 C CA . GLU A 1 94 ? -16.891 14.846 0.430 1.00 93.00 94 GLU A CA 1
ATOM 762 C C . GLU A 1 94 ? -17.401 14.136 -0.838 1.00 93.00 94 GLU A C 1
ATOM 764 O O . GLU A 1 94 ? -17.144 14.555 -1.967 1.00 93.00 94 GLU A O 1
ATOM 769 N N . GLY A 1 95 ? -18.105 13.016 -0.651 1.00 93.88 95 GLY A N 1
ATOM 770 C CA . GLY A 1 95 ? -18.604 12.181 -1.749 1.00 93.88 95 GLY A CA 1
ATOM 771 C C . GLY A 1 95 ? -17.533 11.349 -2.468 1.00 93.88 95 GLY A C 1
ATOM 772 O O . GLY A 1 95 ? -17.857 10.643 -3.426 1.00 93.88 95 GLY A O 1
ATOM 773 N N . ALA A 1 96 ? -16.272 11.391 -2.025 1.00 91.81 96 ALA A N 1
ATOM 774 C CA . ALA A 1 96 ? -15.215 10.584 -2.614 1.00 91.81 96 ALA A CA 1
ATOM 775 C C . ALA A 1 96 ? -15.452 9.082 -2.378 1.00 91.81 96 ALA A C 1
ATOM 777 O O . ALA A 1 96 ? -15.918 8.647 -1.325 1.00 91.81 96 ALA A O 1
ATOM 778 N N . THR A 1 97 ? -15.094 8.264 -3.367 1.00 93.19 97 THR A N 1
ATOM 779 C CA . THR A 1 97 ? -15.203 6.799 -3.304 1.00 93.19 97 THR A CA 1
ATOM 780 C C . THR A 1 97 ? -13.837 6.147 -3.519 1.00 93.19 97 THR A C 1
ATOM 782 O O . THR A 1 97 ? -12.884 6.796 -3.943 1.00 93.19 97 THR A O 1
ATOM 785 N N . GLY A 1 98 ? -13.714 4.855 -3.197 1.00 90.75 98 GLY A N 1
ATOM 786 C CA . GLY A 1 98 ? -12.469 4.095 -3.386 1.00 90.75 98 GLY A CA 1
ATOM 787 C C . GLY A 1 98 ? -11.514 4.074 -2.185 1.00 90.75 98 GLY A C 1
ATOM 788 O O . GLY A 1 98 ? -10.427 3.511 -2.293 1.00 90.75 98 GLY A O 1
ATOM 789 N N . TYR A 1 99 ? -11.920 4.608 -1.032 1.00 91.94 99 TYR A N 1
ATOM 790 C CA . TYR A 1 99 ? -11.131 4.638 0.208 1.00 91.94 99 TYR A CA 1
ATOM 791 C C . TYR A 1 99 ? -11.550 3.531 1.184 1.00 91.94 99 TYR A C 1
ATOM 793 O O . TYR A 1 99 ? -11.903 3.786 2.331 1.00 91.94 99 TYR A O 1
ATOM 801 N N . SER A 1 100 ? -11.546 2.277 0.725 1.00 93.69 100 SER A N 1
ATOM 802 C CA . SER A 1 100 ? -11.809 1.139 1.615 1.00 93.69 100 SER A CA 1
ATOM 803 C C . SER A 1 100 ? -10.674 0.949 2.626 1.00 93.69 100 SER A C 1
ATOM 805 O O . SER A 1 100 ? -9.531 1.337 2.367 1.00 93.69 100 SER A O 1
ATOM 807 N N . TYR A 1 101 ? -10.943 0.259 3.738 1.00 94.94 101 TYR A N 1
ATOM 808 C CA . TYR A 1 101 ? -9.906 -0.071 4.723 1.00 94.94 101 TYR A CA 1
ATOM 809 C C . TYR A 1 101 ? -8.707 -0.790 4.104 1.00 94.94 101 TYR A C 1
ATOM 811 O O . TYR A 1 101 ? -7.566 -0.480 4.433 1.00 94.94 101 TYR A O 1
ATOM 819 N N . LYS A 1 102 ? -8.939 -1.678 3.128 1.00 92.38 102 LYS A N 1
ATOM 820 C CA . LYS A 1 102 ? -7.857 -2.341 2.392 1.00 92.38 102 LYS A CA 1
ATOM 821 C C . LYS A 1 102 ? -6.997 -1.345 1.622 1.00 92.38 102 LYS A C 1
ATOM 823 O O . LYS A 1 102 ? -5.781 -1.482 1.610 1.00 92.38 102 LYS A O 1
ATOM 828 N N . LYS A 1 103 ? -7.611 -0.348 0.981 1.00 89.31 103 LYS A N 1
ATOM 829 C CA . LYS A 1 103 ? -6.874 0.656 0.209 1.00 89.31 103 LYS A CA 1
ATOM 830 C C . LYS A 1 103 ? -6.043 1.569 1.112 1.00 89.31 103 LYS A C 1
ATOM 832 O O . LYS A 1 103 ? -4.918 1.890 0.748 1.00 89.31 103 LYS A O 1
ATOM 837 N N . VAL A 1 104 ? -6.589 1.965 2.261 1.00 89.62 104 VAL A N 1
ATOM 838 C CA . VAL A 1 104 ? -5.931 2.885 3.203 1.00 89.62 104 VAL A CA 1
ATOM 839 C C . VAL A 1 104 ? -4.833 2.178 4.002 1.00 89.62 104 VAL A C 1
ATOM 841 O O . VAL A 1 104 ? -3.723 2.696 4.112 1.00 89.62 104 VAL A O 1
ATOM 844 N N . PHE A 1 105 ? -5.119 0.983 4.527 1.00 89.38 105 PHE A N 1
ATOM 845 C CA . PHE A 1 105 ? -4.236 0.291 5.469 1.00 89.38 105 PHE A CA 1
ATOM 846 C C . PHE A 1 105 ? -3.406 -0.843 4.859 1.00 89.38 105 PHE A C 1
ATOM 848 O O . PHE A 1 105 ? -2.385 -1.210 5.433 1.00 89.38 105 PHE A O 1
ATOM 855 N N . GLY A 1 106 ? -3.802 -1.391 3.704 1.00 87.56 106 GLY A N 1
ATOM 856 C CA . GLY A 1 106 ? -3.221 -2.618 3.144 1.00 87.56 106 GLY A CA 1
ATOM 857 C C . GLY A 1 106 ? -1.702 -2.570 2.994 1.00 87.56 106 GLY A C 1
ATOM 858 O O . GLY A 1 106 ? -1.016 -3.454 3.498 1.00 87.56 106 GLY A O 1
ATOM 859 N N . ARG A 1 107 ? -1.170 -1.485 2.421 1.00 83.12 107 ARG A N 1
ATOM 860 C CA . ARG A 1 107 ? 0.280 -1.294 2.222 1.00 83.12 107 ARG A CA 1
ATOM 861 C C . ARG A 1 107 ? 1.103 -1.369 3.512 1.00 83.12 107 ARG A C 1
ATOM 863 O O . ARG A 1 107 ? 2.254 -1.781 3.477 1.00 83.12 107 ARG A O 1
ATOM 870 N N . PHE A 1 108 ? 0.524 -0.996 4.654 1.00 83.50 108 PHE A N 1
ATOM 871 C CA . PHE A 1 108 ? 1.212 -1.031 5.949 1.00 83.50 108 PHE A CA 1
ATOM 872 C C . PHE A 1 108 ? 1.214 -2.428 6.581 1.00 83.50 108 PHE A C 1
ATOM 874 O O . PHE A 1 108 ? 1.856 -2.644 7.601 1.00 83.50 108 PHE A O 1
ATOM 881 N N . LEU A 1 109 ? 0.477 -3.372 5.994 1.00 88.56 109 LEU A N 1
ATOM 882 C CA . LEU A 1 109 ? 0.357 -4.751 6.459 1.00 88.56 109 LEU A CA 1
ATOM 883 C C . LEU A 1 109 ? 1.026 -5.753 5.500 1.00 88.56 109 LEU A C 1
ATOM 885 O O . LEU A 1 109 ? 1.136 -6.937 5.829 1.00 88.56 109 LEU A O 1
ATOM 889 N N . GLU A 1 110 ? 1.455 -5.305 4.318 1.00 82.62 110 GLU A N 1
ATOM 890 C CA . GLU A 1 110 ? 2.036 -6.143 3.260 1.00 82.62 110 GLU A CA 1
ATOM 891 C C . GLU A 1 110 ? 3.466 -6.609 3.559 1.00 82.62 110 GLU A C 1
ATOM 893 O O . GLU A 1 110 ? 3.847 -7.695 3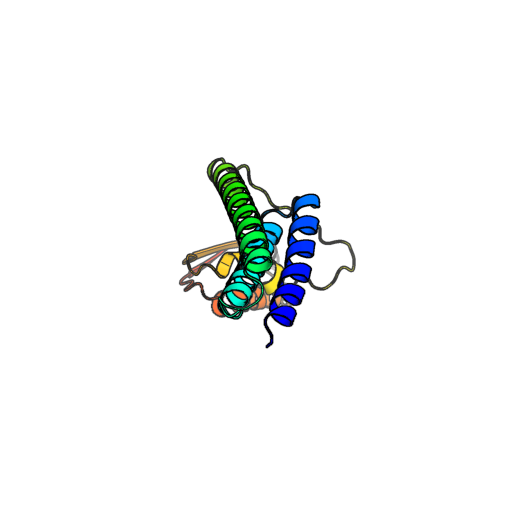.123 1.00 82.62 110 GLU A O 1
ATOM 898 N N . ASP A 1 111 ? 4.238 -5.850 4.342 1.00 80.81 111 ASP A N 1
ATOM 899 C CA . ASP A 1 111 ? 5.612 -6.221 4.713 1.00 80.81 111 ASP A CA 1
ATOM 900 C C . ASP A 1 111 ? 5.689 -7.421 5.680 1.00 80.81 111 ASP A C 1
ATOM 902 O O . ASP A 1 111 ? 6.760 -7.990 5.901 1.00 80.81 111 ASP A O 1
ATOM 906 N N . GLY A 1 112 ? 4.544 -7.834 6.235 1.00 85.75 112 GLY A N 1
ATOM 907 C CA . GLY A 1 112 ? 4.417 -8.995 7.108 1.00 85.75 112 GLY A CA 1
ATOM 908 C C . GLY A 1 112 ? 4.966 -8.798 8.525 1.00 85.75 112 GLY A C 1
ATOM 909 O O . GLY A 1 112 ? 5.046 -9.771 9.278 1.00 85.75 112 GLY A O 1
ATOM 910 N N . THR A 1 113 ? 5.371 -7.582 8.899 1.00 86.62 113 THR A N 1
ATOM 911 C CA . THR A 1 113 ? 6.071 -7.310 10.165 1.00 86.62 113 THR A CA 1
ATOM 912 C C . THR A 1 113 ? 5.127 -7.052 11.338 1.00 86.62 113 THR A C 1
ATOM 914 O O . THR A 1 113 ? 5.517 -7.184 12.504 1.00 86.62 113 THR A O 1
ATOM 917 N 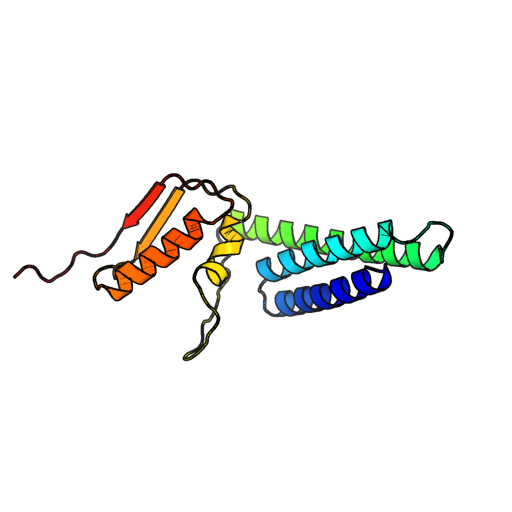N . VAL A 1 114 ? 3.865 -6.726 11.055 1.00 90.88 114 VAL A N 1
ATOM 918 C CA . VAL A 1 114 ? 2.892 -6.334 12.074 1.00 90.88 114 VAL A CA 1
ATOM 919 C C . VAL A 1 114 ? 2.393 -7.562 12.839 1.00 90.88 114 VAL A C 1
ATOM 921 O O . VAL A 1 114 ? 1.886 -8.528 12.271 1.00 90.88 114 VAL A O 1
ATOM 924 N N . SER A 1 115 ? 2.520 -7.528 14.169 1.00 93.25 115 SER A N 1
ATOM 925 C CA . SER A 1 115 ? 2.108 -8.631 15.057 1.00 93.25 115 SER A CA 1
ATOM 926 C C . SER A 1 115 ? 0.996 -8.260 16.039 1.00 93.25 115 SER A C 1
ATOM 928 O O . SER A 1 115 ? 0.326 -9.146 16.582 1.00 93.25 115 SER A O 1
ATOM 930 N N . LYS A 1 116 ? 0.791 -6.965 16.276 1.00 95.00 116 LYS A N 1
ATOM 931 C CA . LYS A 1 116 ? -0.198 -6.413 17.200 1.00 95.00 116 LYS A CA 1
ATOM 932 C C . LYS A 1 116 ? -0.745 -5.115 16.617 1.00 95.00 116 LYS A C 1
ATOM 934 O O . LYS A 1 116 ? 0.019 -4.354 16.030 1.00 95.00 116 LYS A O 1
ATOM 939 N N . VAL A 1 117 ? -2.038 -4.881 16.799 1.00 95.94 117 VAL A N 1
ATOM 940 C CA . VAL A 1 117 ? -2.728 -3.668 16.349 1.00 95.94 117 VAL A CA 1
ATOM 941 C C . VAL A 1 117 ? -3.437 -3.042 17.541 1.00 95.94 117 VAL A C 1
ATOM 943 O O . VAL A 1 117 ? -4.091 -3.748 18.305 1.00 95.94 117 VAL A O 1
ATOM 946 N N . TRP A 1 118 ? -3.306 -1.728 17.691 1.00 97.25 118 TRP A N 1
ATOM 947 C CA . TRP A 1 118 ? -4.049 -0.932 18.663 1.00 97.25 118 TRP A CA 1
ATOM 948 C C . TRP A 1 118 ? -4.959 0.022 17.901 1.00 97.25 118 TRP A C 1
ATOM 950 O O . TRP A 1 118 ? -4.507 0.687 16.970 1.00 97.25 118 TRP A O 1
ATOM 960 N N . VAL A 1 119 ? -6.232 0.049 18.277 1.00 96.88 119 VAL A N 1
ATOM 961 C CA . VAL A 1 119 ? -7.250 0.928 17.702 1.00 96.88 119 VAL A CA 1
ATOM 962 C C . VAL A 1 119 ? -7.864 1.731 18.831 1.00 96.88 119 VAL A C 1
ATOM 964 O O . VAL A 1 119 ? -8.377 1.163 19.792 1.00 96.88 119 VAL A O 1
ATOM 967 N N . GLU A 1 120 ? -7.820 3.048 18.698 1.00 96.50 120 GLU A N 1
ATOM 968 C CA . GLU A 1 120 ? -8.470 3.981 19.609 1.00 96.50 120 GLU A CA 1
ATOM 969 C C . GLU A 1 120 ? -9.524 4.745 18.810 1.00 96.50 120 GLU A C 1
ATOM 971 O O . GLU A 1 120 ? -9.204 5.668 18.063 1.00 96.50 120 GLU A O 1
ATOM 976 N N . ASP A 1 121 ? -10.780 4.316 18.922 1.00 95.62 121 ASP A N 1
ATOM 977 C CA . ASP A 1 121 ? -11.907 4.938 18.226 1.00 95.62 121 ASP A CA 1
ATOM 978 C C . ASP A 1 121 ? -13.055 5.141 19.224 1.00 95.62 121 ASP A C 1
ATOM 980 O O . ASP A 1 121 ? -13.657 4.162 19.681 1.00 95.62 121 ASP A O 1
ATOM 984 N N . PRO A 1 122 ? -13.387 6.392 19.596 1.00 94.56 122 PRO A N 1
ATOM 985 C CA . PRO A 1 122 ? -14.380 6.667 20.629 1.00 94.56 122 PRO A CA 1
ATOM 986 C C . PRO A 1 122 ? -15.815 6.306 20.219 1.00 94.56 122 PRO A C 1
ATOM 988 O O . PRO A 1 122 ? -16.706 6.345 21.075 1.00 94.56 122 PRO A O 1
ATOM 991 N N . TYR A 1 123 ? -16.053 5.973 18.948 1.00 93.88 123 TYR A N 1
ATOM 992 C CA . TYR A 1 123 ? -17.379 5.859 18.360 1.00 93.88 123 TYR A CA 1
ATOM 993 C C . TYR A 1 123 ? -17.785 4.438 17.980 1.00 93.88 123 TYR A C 1
ATOM 995 O O . TYR A 1 123 ? -18.818 4.289 17.353 1.00 93.88 123 TYR A O 1
ATOM 1003 N N . ILE A 1 124 ? -17.077 3.371 18.341 1.00 94.00 124 ILE A N 1
ATOM 1004 C CA . ILE A 1 124 ? -17.537 2.009 18.008 1.00 94.00 124 ILE A CA 1
ATOM 1005 C C . ILE A 1 124 ? -18.663 1.588 18.970 1.00 94.00 124 ILE A C 1
ATOM 1007 O O . ILE A 1 124 ? -18.416 0.943 19.984 1.00 94.00 124 ILE A O 1
ATOM 1011 N N . ARG A 1 125 ? -19.906 1.999 18.666 1.00 91.06 125 ARG A N 1
ATOM 1012 C CA . ARG A 1 125 ? -21.091 1.788 19.528 1.00 91.06 125 ARG A CA 1
ATOM 1013 C C . ARG A 1 125 ? -22.319 1.290 18.765 1.00 91.06 125 ARG A C 1
ATOM 1015 O O . ARG A 1 125 ? -22.944 0.312 19.158 1.00 91.06 125 ARG A O 1
ATOM 1022 N N . ASN A 1 126 ? -22.649 1.932 17.648 1.00 92.06 126 ASN A N 1
ATOM 1023 C CA . ASN A 1 126 ? -23.794 1.581 16.809 1.00 92.06 126 ASN A CA 1
ATOM 1024 C C . ASN A 1 126 ? -23.476 0.401 15.883 1.00 92.06 126 ASN A C 1
ATOM 1026 O O . ASN A 1 126 ? -22.323 0.186 15.508 1.00 92.06 126 ASN A O 1
ATOM 1030 N N . SER A 1 127 ? -24.512 -0.301 15.413 1.00 94.06 127 SER A N 1
ATOM 1031 C CA . SER A 1 127 ? -24.372 -1.477 14.538 1.00 94.06 127 SER A CA 1
ATOM 1032 C C . SER A 1 127 ? -23.478 -1.225 13.320 1.00 94.06 127 SER A C 1
ATOM 1034 O O . SER A 1 127 ? -22.549 -1.989 13.089 1.00 94.06 127 SER A O 1
ATOM 1036 N N . TYR A 1 128 ? -23.665 -0.111 12.603 1.00 94.19 128 TYR A N 1
ATOM 1037 C CA . TYR A 1 128 ? -22.834 0.213 11.435 1.00 94.19 128 TYR A CA 1
ATOM 1038 C C . TYR A 1 128 ? -21.361 0.491 11.799 1.00 94.19 128 TYR A C 1
ATOM 1040 O O . TYR A 1 128 ? -20.463 0.255 10.999 1.00 94.19 128 TYR A O 1
ATOM 1048 N N . GLN A 1 129 ? -21.086 0.988 13.011 1.00 95.62 129 GLN A N 1
ATOM 1049 C CA . GLN A 1 129 ? -19.722 1.256 13.487 1.00 95.62 129 GLN A CA 1
ATOM 1050 C C . GLN A 1 129 ? -19.023 -0.051 13.872 1.00 95.62 129 GLN A C 1
ATOM 1052 O O . GLN A 1 129 ? -17.835 -0.224 13.605 1.00 95.62 129 GLN A O 1
ATOM 1057 N N . ILE A 1 130 ? -19.779 -0.994 14.436 1.00 95.19 130 ILE A N 1
ATOM 1058 C CA . ILE A 1 130 ? -19.316 -2.358 14.702 1.00 95.19 130 ILE A CA 1
ATOM 1059 C C . ILE A 1 130 ? -19.032 -3.088 13.382 1.00 95.19 130 ILE A C 1
ATOM 1061 O O . ILE A 1 130 ? -17.984 -3.717 13.250 1.00 95.19 130 ILE A O 1
ATOM 1065 N N . GLU A 1 131 ? -19.910 -2.963 12.384 1.00 96.88 131 GLU A N 1
ATOM 1066 C CA . GLU A 1 131 ? -19.690 -3.516 11.039 1.00 96.88 131 GLU A CA 1
ATOM 1067 C C . GLU A 1 131 ? -18.435 -2.927 10.382 1.00 96.88 131 GLU A C 1
ATOM 1069 O O . GLU A 1 131 ? -17.593 -3.667 9.873 1.00 96.88 131 GLU A O 1
ATOM 1074 N N . ASN A 1 132 ? -18.240 -1.610 10.479 1.00 96.56 132 ASN A N 1
ATOM 1075 C CA . ASN A 1 132 ? -17.023 -0.946 10.015 1.00 96.56 132 ASN A CA 1
ATOM 1076 C C . ASN A 1 132 ? -15.763 -1.519 10.685 1.00 96.56 132 ASN A C 1
ATOM 1078 O O . ASN A 1 132 ? -14.794 -1.862 10.004 1.00 96.56 132 ASN A O 1
ATOM 1082 N N . PHE A 1 133 ? -15.779 -1.683 12.009 1.00 97.50 133 PHE A N 1
ATOM 1083 C CA . PHE A 1 133 ? -14.664 -2.298 12.726 1.00 97.50 133 PHE A CA 1
ATOM 1084 C C . PHE A 1 133 ? -14.444 -3.765 12.318 1.00 97.50 133 PHE A C 1
ATOM 1086 O O . PHE A 1 133 ? -13.300 -4.205 12.182 1.00 97.50 133 PHE A O 1
ATOM 1093 N N . SER A 1 134 ? -15.517 -4.512 12.043 1.00 96.88 134 SER A N 1
ATOM 1094 C CA . SER A 1 134 ? -15.438 -5.876 11.510 1.00 96.88 134 SER A CA 1
ATOM 1095 C C . SER A 1 134 ? -14.733 -5.907 10.151 1.00 96.88 134 SER A C 1
ATOM 1097 O O . SER A 1 134 ? -13.785 -6.672 9.975 1.00 96.88 134 SER A O 1
ATOM 1099 N N . HIS A 1 135 ? -15.103 -5.028 9.214 1.00 96.31 135 HIS A N 1
ATOM 1100 C CA . HIS A 1 135 ? -14.425 -4.918 7.917 1.00 96.31 135 HIS A CA 1
ATOM 1101 C C . HIS A 1 135 ? -12.953 -4.519 8.047 1.00 96.31 135 HIS A C 1
ATOM 1103 O O . HIS A 1 135 ? -12.103 -4.998 7.294 1.00 96.31 135 HIS A O 1
ATOM 1109 N N . PHE A 1 136 ? -12.614 -3.671 9.017 1.00 96.88 136 PHE A N 1
ATOM 1110 C CA . PHE A 1 136 ? -11.219 -3.375 9.333 1.00 96.88 136 PHE A CA 1
ATOM 1111 C C . PHE A 1 136 ? -10.464 -4.629 9.815 1.00 96.88 136 PHE A C 1
ATOM 1113 O O . PHE A 1 136 ? -9.365 -4.917 9.333 1.00 96.88 136 PHE A O 1
ATOM 1120 N N . CYS A 1 137 ? -11.068 -5.426 10.701 1.00 96.38 137 CYS A N 1
ATOM 1121 C CA . CYS A 1 137 ? -10.488 -6.688 11.164 1.00 96.38 137 CYS A CA 1
ATOM 1122 C C . CYS A 1 137 ? -10.311 -7.702 10.024 1.00 96.38 137 CYS A C 1
ATOM 1124 O O . CYS A 1 137 ? -9.280 -8.372 9.962 1.00 96.38 137 CYS A O 1
ATOM 1126 N N . GLU A 1 138 ? -11.262 -7.787 9.090 1.00 95.75 138 GLU A N 1
ATOM 1127 C CA . GLU A 1 138 ? -11.152 -8.635 7.894 1.00 95.75 138 GLU A CA 1
ATOM 1128 C C . GLU A 1 138 ? -9.908 -8.291 7.071 1.00 95.75 138 GLU A C 1
ATOM 1130 O O . GLU A 1 138 ? -9.172 -9.189 6.661 1.00 95.75 138 GLU A O 1
ATOM 1135 N N . VAL A 1 139 ? -9.625 -6.999 6.876 1.00 94.94 139 VAL A N 1
ATOM 1136 C CA . VAL A 1 139 ? -8.422 -6.541 6.165 1.00 94.94 139 VAL A CA 1
ATOM 1137 C C . VAL A 1 139 ? -7.150 -6.970 6.891 1.00 94.94 139 VAL A C 1
ATOM 1139 O O . VAL A 1 139 ? -6.213 -7.438 6.243 1.00 94.94 139 VAL A O 1
ATOM 1142 N N . ILE A 1 140 ? -7.116 -6.853 8.221 1.00 94.88 140 ILE A N 1
ATOM 1143 C CA . ILE A 1 140 ? -5.970 -7.292 9.026 1.00 94.88 140 ILE A CA 1
ATOM 1144 C C . ILE A 1 140 ? -5.747 -8.796 8.879 1.00 94.88 140 ILE A C 1
ATOM 1146 O O . ILE A 1 140 ? -4.629 -9.227 8.599 1.00 94.88 140 ILE A O 1
ATOM 1150 N N . VAL A 1 141 ? -6.800 -9.598 9.036 1.00 91.69 141 VAL A N 1
ATOM 1151 C CA . VAL A 1 141 ? -6.709 -11.065 8.994 1.00 91.69 141 VAL A CA 1
ATOM 1152 C C . VAL A 1 141 ? -6.338 -11.575 7.599 1.00 91.69 141 VAL A C 1
ATOM 1154 O O . VAL A 1 141 ? -5.625 -12.568 7.480 1.00 91.69 141 VAL A O 1
ATOM 1157 N N . GLN A 1 142 ? -6.791 -10.900 6.540 1.00 91.44 142 GLN A N 1
ATOM 1158 C CA . GLN A 1 142 ? -6.443 -11.234 5.154 1.00 91.44 142 GLN A CA 1
ATOM 1159 C C . GLN A 1 142 ? -5.038 -10.773 4.742 1.00 91.44 142 GLN A C 1
ATOM 1161 O O . GLN A 1 142 ? -4.575 -11.132 3.656 1.00 91.44 142 GLN A O 1
ATOM 1166 N N . SER A 1 143 ? -4.377 -9.945 5.552 1.00 90.12 143 SER A N 1
ATOM 1167 C CA . SER A 1 143 ? -3.049 -9.431 5.232 1.00 90.12 143 SER A CA 1
ATOM 1168 C C . SER A 1 143 ? -1.957 -10.500 5.366 1.00 90.12 143 SER A C 1
ATOM 1170 O O . SER A 1 143 ? -2.136 -11.548 5.985 1.00 90.12 143 SER A O 1
ATOM 1172 N N . VAL A 1 144 ? -0.786 -10.226 4.784 1.00 89.44 144 VAL A N 1
ATOM 1173 C CA . VAL A 1 144 ? 0.406 -11.085 4.921 1.00 89.44 144 VAL A CA 1
ATOM 1174 C C . VAL A 1 144 ? 0.921 -11.087 6.368 1.00 89.44 144 VAL A C 1
ATOM 1176 O O . VAL A 1 144 ? 1.537 -12.056 6.823 1.00 89.44 144 VAL A O 1
ATOM 1179 N N . SER A 1 145 ? 0.648 -10.007 7.103 1.00 89.25 145 SER A N 1
ATOM 1180 C CA . SER A 1 145 ? 1.013 -9.846 8.505 1.00 89.25 145 SER A CA 1
ATOM 1181 C C . SER A 1 145 ? 0.256 -10.818 9.406 1.00 89.25 145 SER A C 1
ATOM 1183 O O . SER A 1 145 ? -0.971 -10.854 9.451 1.00 89.25 145 SER A O 1
ATOM 1185 N N . LYS A 1 146 ? 1.005 -11.591 10.198 1.00 88.94 146 LYS A N 1
ATOM 1186 C CA . LYS A 1 146 ? 0.453 -12.556 11.164 1.00 88.94 146 LYS A CA 1
ATOM 1187 C C . LYS A 1 146 ? 0.066 -11.859 12.467 1.00 88.94 146 LYS A C 1
ATOM 1189 O O . LYS A 1 146 ? 0.640 -12.142 13.524 1.00 88.94 146 LYS A O 1
ATOM 1194 N N . VAL A 1 147 ? -0.889 -10.935 12.385 1.00 93.62 147 VAL A N 1
ATOM 1195 C CA . VAL A 1 147 ? -1.389 -10.199 13.550 1.00 93.62 147 VAL A CA 1
ATOM 1196 C C . VAL A 1 147 ? -2.030 -11.175 14.534 1.00 93.62 147 VAL A C 1
ATOM 1198 O O . VAL A 1 147 ? -2.910 -11.953 14.181 1.00 93.62 147 VAL A O 1
ATOM 1201 N N . LYS A 1 148 ? -1.558 -11.150 15.784 1.00 93.50 148 LYS A N 1
ATOM 1202 C CA . LYS A 1 148 ? -2.012 -12.057 16.847 1.00 93.50 148 LYS A CA 1
ATOM 1203 C C . LYS A 1 148 ? -3.047 -11.428 17.766 1.00 93.50 148 LYS A C 1
ATOM 1205 O O . LYS A 1 148 ? -3.863 -12.144 18.328 1.00 93.50 148 LYS A O 1
ATOM 1210 N N . ASN A 1 149 ? -2.957 -10.116 17.979 1.00 95.81 149 ASN A N 1
ATOM 1211 C CA . ASN A 1 149 ? -3.807 -9.398 18.922 1.00 95.81 149 ASN A CA 1
ATOM 1212 C C . ASN A 1 149 ? -4.247 -8.069 18.316 1.00 95.81 149 ASN A C 1
ATOM 1214 O O . ASN A 1 149 ? -3.418 -7.339 17.766 1.00 95.81 149 ASN A O 1
ATOM 1218 N N . ILE A 1 150 ? -5.530 -7.761 18.480 1.00 96.75 150 ILE A N 1
ATOM 1219 C CA . ILE A 1 150 ? -6.112 -6.454 18.198 1.00 96.75 150 ILE A CA 1
ATOM 1220 C C . ILE A 1 150 ? -6.640 -5.926 19.531 1.00 96.75 150 ILE A C 1
ATOM 1222 O O . ILE A 1 150 ? -7.461 -6.577 20.174 1.00 96.75 150 ILE A O 1
ATOM 1226 N N . TYR A 1 151 ? -6.129 -4.779 19.962 1.00 97.69 151 TYR A N 1
ATOM 1227 C CA . TYR A 1 151 ? -6.552 -4.089 21.174 1.00 97.69 151 TYR A CA 1
ATOM 1228 C C . TYR A 1 151 ? -7.431 -2.915 20.759 1.00 97.69 151 TYR A C 1
ATOM 1230 O O . TYR A 1 151 ? -6.954 -2.011 20.077 1.00 97.69 151 TYR A O 1
ATOM 1238 N N . LEU A 1 152 ? -8.705 -2.943 21.144 1.00 97.31 152 LEU A N 1
ATOM 1239 C CA . LEU A 1 152 ? -9.645 -1.860 20.883 1.00 97.31 152 LEU A CA 1
ATOM 1240 C C . LEU A 1 152 ? -9.914 -1.085 22.174 1.00 97.31 152 LEU A C 1
ATOM 1242 O O . LEU A 1 152 ? -10.378 -1.661 23.157 1.00 97.31 152 LEU A O 1
ATOM 1246 N N . THR A 1 153 ? -9.682 0.221 22.127 1.00 97.25 153 THR A N 1
ATOM 1247 C CA . THR A 1 153 ? -10.158 1.190 23.112 1.00 97.25 153 THR A CA 1
ATOM 1248 C C . THR A 1 153 ? -11.288 1.985 22.471 1.00 97.25 153 THR A C 1
ATOM 1250 O O . THR A 1 153 ? -11.083 2.643 21.450 1.00 97.25 153 THR A O 1
ATOM 1253 N N . THR A 1 154 ? -12.481 1.932 23.061 1.00 95.94 154 THR A N 1
ATOM 1254 C CA . THR A 1 154 ? -13.634 2.707 22.592 1.00 95.94 154 THR A CA 1
ATOM 1255 C C . THR A 1 154 ? -14.309 3.461 23.727 1.00 95.94 154 THR A C 1
ATOM 1257 O O . THR A 1 154 ? -14.031 3.216 24.901 1.00 95.94 154 THR A O 1
ATOM 1260 N N . GLY A 1 155 ? -15.150 4.430 23.372 1.00 90.94 155 GLY A N 1
ATOM 1261 C CA . GLY A 1 155 ? -15.887 5.214 24.349 1.00 90.94 155 GLY A CA 1
ATOM 1262 C C . GLY A 1 155 ? -17.080 4.433 24.886 1.00 90.94 155 GLY A C 1
ATOM 1263 O O . GLY A 1 155 ? -17.764 3.744 24.132 1.00 90.94 155 GLY A O 1
ATOM 1264 N N . GLU A 1 156 ? -17.335 4.576 26.182 1.00 87.31 156 GLU A N 1
ATOM 1265 C CA . GLU A 1 156 ? -18.497 3.987 26.840 1.00 87.31 156 GLU A CA 1
ATOM 1266 C C . GLU A 1 156 ? -19.795 4.530 26.229 1.00 87.31 156 GLU A C 1
ATOM 1268 O O . GLU A 1 156 ? -19.896 5.716 25.882 1.00 87.31 156 GLU A O 1
ATOM 1273 N N . ASP A 1 157 ? -20.783 3.653 26.064 1.00 80.75 157 ASP A N 1
ATOM 1274 C CA . ASP A 1 157 ? -22.101 4.085 25.631 1.00 80.75 157 ASP A CA 1
ATOM 1275 C C . ASP A 1 157 ? -22.786 4.847 26.771 1.00 80.75 157 ASP A C 1
ATOM 1277 O O . ASP A 1 157 ? -22.848 4.382 27.906 1.00 80.75 157 ASP A O 1
ATOM 1281 N N . ALA A 1 158 ? -23.293 6.042 26.472 1.00 66.12 158 ALA A N 1
ATOM 1282 C CA . ALA A 1 158 ? -23.966 6.880 27.461 1.00 66.12 158 ALA A CA 1
ATOM 1283 C C . ALA A 1 158 ? -25.408 6.413 27.734 1.00 66.12 158 ALA A C 1
ATOM 1285 O O . ALA A 1 158 ? -26.100 7.010 28.558 1.00 66.12 158 ALA A O 1
ATOM 1286 N N . GLN A 1 159 ? -25.878 5.357 27.060 1.00 62.31 159 GLN A N 1
ATOM 1287 C CA . GLN A 1 159 ? -27.161 4.720 27.344 1.00 62.31 159 GLN A CA 1
ATOM 1288 C C . GLN A 1 159 ? -27.045 3.707 28.490 1.00 62.31 159 GLN A C 1
ATOM 1290 O O . GLN A 1 159 ? -27.234 2.507 28.319 1.00 62.31 159 GLN A O 1
ATOM 1295 N N . VAL A 1 160 ? -26.790 4.221 29.692 1.00 50.03 160 VAL A N 1
ATOM 1296 C CA . VAL A 1 160 ? -27.258 3.575 30.921 1.00 50.03 160 VAL A CA 1
ATOM 1297 C C . VAL A 1 160 ? -28.545 4.300 31.312 1.00 50.03 160 VAL A C 1
ATOM 1299 O O . VAL A 1 160 ? -28.500 5.403 31.856 1.00 50.03 160 VAL A O 1
ATOM 1302 N N . CYS A 1 161 ? -29.692 3.724 30.945 1.00 42.31 161 CYS A N 1
ATOM 1303 C CA . CYS A 1 161 ? -30.972 4.043 31.579 1.00 42.31 161 CYS A CA 1
ATOM 1304 C C . CYS A 1 161 ? -31.135 3.207 32.848 1.00 42.31 161 CYS A C 1
ATOM 1306 O O . CYS A 1 161 ? -30.786 2.006 32.799 1.00 42.31 161 CYS A O 1
#

Foldseek 3Di:
DALVVLLVVLVVLLVVLVVCVVVVVLLSSLVSLVVSLVSLVVSLVRDDCVPPVVVSVVSVVVSVVSVVVSVVSVVVQVVCVVVVNDDDDDDADPPRDDPQLCVPCQSVQAVQPAAEAEEEEAPCDDPVSVVSVVSNVVSNVPGSHNHDYYHYDYHDDPPPD

pLDDT: mean 88.12, std 9.99, range [42.31, 97.69]

Secondary structure (DSSP, 8-state):
--HHHHHHHHHHHHHHHHHHHHTT-HHHHHHHHHHHHHHHHHHHHHS-TTS-HHHHHHHHHHHHHHHHHHHHHHHHHHHHHHTT---------TT-----HHHHHGGGTTTS---EEEEE-TTTTSHHHHHHHHHHHHHHHHSSS---EEEEE-PPPS---

Radius of gyration: 21.17 Å; chains: 1; bounding box: 55×28×61 Å